Protein AF-D9UUJ6-F1 (afdb_monomer)

pLDDT: mean 81.31, std 16.34, range [31.12, 96.06]

Sequence (145 aa):
MTEAHTLTERQLDELLADPAIPAAHRALWALLRDNNSRGDGLRLGDALSLSVGDIEFVDGPQDQGGRAGVDRPAKGEPWTVPISKHTAELLRQTIGDREAGPALHVDGRPISHEAASRTARAAGVDSVHVFRSWGKRHQGRPPRP

Structure (mmCIF, N/CA/C/O backbone):
data_AF-D9UUJ6-F1
#
_entry.id   AF-D9UUJ6-F1
#
loop_
_atom_site.group_PDB
_atom_site.id
_atom_site.type_symbol
_atom_site.label_atom_id
_atom_site.label_alt_id
_atom_site.label_comp_id
_atom_site.label_asym_id
_atom_site.label_entity_id
_atom_site.label_seq_id
_atom_site.pdbx_PDB_ins_code
_atom_site.Cartn_x
_atom_site.Cartn_y
_atom_site.Cartn_z
_atom_site.occupancy
_atom_site.B_iso_or_equiv
_atom_site.auth_seq_id
_atom_site.auth_comp_id
_atom_site.auth_asym_id
_atom_site.auth_atom_id
_atom_site.pdbx_PDB_model_num
ATOM 1 N N . MET A 1 1 ? 27.573 -13.334 -9.113 1.00 31.12 1 MET A N 1
ATOM 2 C CA . MET A 1 1 ? 27.286 -11.902 -8.890 1.00 31.12 1 MET A CA 1
ATOM 3 C C . MET A 1 1 ? 25.842 -11.676 -9.287 1.00 31.12 1 MET A C 1
ATOM 5 O O . MET A 1 1 ? 25.541 -11.810 -10.462 1.00 31.12 1 MET A O 1
ATOM 9 N N . THR A 1 2 ? 24.946 -11.463 -8.328 1.00 35.81 2 THR A N 1
ATOM 10 C CA . THR A 1 2 ? 23.531 -11.195 -8.615 1.00 35.81 2 THR A CA 1
ATOM 11 C C . THR A 1 2 ? 23.416 -9.712 -8.945 1.00 35.81 2 THR A C 1
ATOM 13 O O . THR A 1 2 ? 23.605 -8.877 -8.061 1.00 35.81 2 THR A O 1
ATOM 16 N N . GLU A 1 3 ? 23.213 -9.371 -10.217 1.00 37.44 3 GLU A N 1
ATOM 17 C CA . GLU A 1 3 ? 22.867 -8.001 -10.592 1.00 37.44 3 GLU A CA 1
ATOM 18 C C . GLU A 1 3 ? 21.573 -7.628 -9.873 1.00 37.44 3 GLU A C 1
ATOM 20 O O . GLU A 1 3 ? 20.580 -8.350 -9.963 1.00 37.44 3 GLU A O 1
ATOM 25 N N . ALA A 1 4 ? 21.599 -6.534 -9.111 1.00 48.47 4 ALA A N 1
ATOM 26 C CA . ALA A 1 4 ? 20.402 -5.998 -8.488 1.00 48.47 4 ALA A CA 1
ATOM 27 C C . ALA A 1 4 ? 19.443 -5.573 -9.608 1.00 48.47 4 ALA A C 1
ATOM 29 O O . ALA A 1 4 ? 19.627 -4.505 -10.201 1.00 48.47 4 ALA A O 1
ATOM 30 N N . HIS A 1 5 ? 18.451 -6.413 -9.917 1.00 54.44 5 HIS A N 1
ATOM 31 C CA . HIS A 1 5 ? 17.432 -6.100 -10.909 1.00 54.44 5 HIS A CA 1
ATOM 32 C C . HIS A 1 5 ? 16.665 -4.875 -10.419 1.00 54.44 5 HIS A C 1
ATOM 34 O O . HIS A 1 5 ? 15.845 -4.918 -9.501 1.00 54.44 5 HIS A O 1
ATOM 40 N N . THR A 1 6 ? 16.994 -3.731 -11.005 1.00 61.78 6 THR A N 1
ATOM 41 C CA . THR A 1 6 ? 16.266 -2.496 -10.763 1.00 61.78 6 THR A CA 1
ATOM 42 C C . THR A 1 6 ? 15.039 -2.546 -11.661 1.00 61.78 6 THR A C 1
ATOM 44 O O . THR A 1 6 ? 15.175 -2.436 -12.875 1.00 61.78 6 THR A O 1
ATOM 47 N N . LEU A 1 7 ? 13.853 -2.723 -11.069 1.00 71.31 7 LEU A N 1
ATOM 48 C CA . LEU A 1 7 ? 12.573 -2.494 -11.753 1.00 71.31 7 LEU A CA 1
ATOM 49 C C . LEU A 1 7 ? 12.623 -1.157 -12.496 1.00 71.31 7 LEU A C 1
ATOM 51 O O . LEU A 1 7 ? 13.159 -0.198 -11.959 1.00 71.31 7 LEU A O 1
ATOM 55 N N . THR A 1 8 ? 12.086 -1.065 -13.702 1.00 75.50 8 THR A N 1
ATOM 56 C CA . THR A 1 8 ? 11.848 0.218 -14.382 1.00 75.50 8 THR A CA 1
ATOM 57 C C . THR A 1 8 ? 10.491 0.797 -13.975 1.00 75.50 8 THR A C 1
ATOM 59 O O . THR A 1 8 ? 9.640 0.061 -13.480 1.00 75.50 8 THR A O 1
ATOM 62 N N . GLU A 1 9 ? 10.261 2.096 -14.202 1.00 72.44 9 GLU A N 1
ATOM 63 C CA . GLU A 1 9 ? 8.952 2.734 -13.968 1.00 72.44 9 GLU A CA 1
ATOM 64 C C . GLU A 1 9 ? 7.841 2.000 -14.714 1.00 72.44 9 GLU A C 1
ATOM 66 O O . GLU A 1 9 ? 6.842 1.606 -14.127 1.00 72.44 9 GLU A O 1
ATOM 71 N N . ARG A 1 10 ? 8.098 1.699 -15.989 1.00 80.50 10 ARG A N 1
ATOM 72 C CA . ARG A 1 10 ? 7.182 0.949 -16.838 1.00 80.50 10 ARG A CA 1
ATOM 73 C C . ARG A 1 10 ? 6.870 -0.439 -16.282 1.00 80.50 10 ARG A C 1
ATOM 75 O O . ARG A 1 10 ? 5.712 -0.818 -16.252 1.00 80.50 10 ARG A O 1
ATOM 82 N N . GLN A 1 11 ? 7.874 -1.181 -15.814 1.00 84.50 11 GLN A N 1
ATOM 83 C CA . GLN A 1 11 ? 7.638 -2.497 -15.210 1.00 84.50 11 GLN A CA 1
ATOM 84 C C . GLN A 1 11 ? 6.855 -2.390 -13.896 1.00 84.50 11 GLN A C 1
ATOM 86 O O . GLN A 1 11 ? 6.058 -3.266 -13.582 1.00 84.50 11 GLN A O 1
ATOM 91 N N . LEU A 1 12 ? 7.063 -1.324 -13.119 1.00 83.25 12 LEU A N 1
ATOM 92 C CA . LEU A 1 12 ? 6.267 -1.073 -11.924 1.00 83.25 12 LEU A CA 1
ATOM 93 C C . LEU A 1 12 ? 4.811 -0.764 -12.283 1.00 83.25 12 LEU A C 1
ATOM 95 O O . LEU A 1 12 ? 3.910 -1.335 -11.679 1.00 83.25 12 LEU A O 1
ATOM 99 N N . ASP A 1 13 ? 4.577 0.092 -13.272 1.00 87.25 13 ASP A N 1
ATOM 100 C CA . ASP A 1 13 ? 3.231 0.406 -13.751 1.00 87.25 13 ASP A CA 1
ATOM 101 C C . ASP A 1 13 ? 2.538 -0.841 -14.324 1.00 87.25 13 ASP A C 1
ATOM 103 O O . ASP A 1 13 ? 1.375 -1.087 -14.014 1.00 87.25 13 ASP A O 1
ATOM 107 N N . GLU A 1 14 ? 3.263 -1.680 -15.073 1.00 90.50 14 GLU A N 1
ATOM 108 C CA . GLU A 1 14 ? 2.783 -2.977 -15.569 1.00 90.50 14 GLU A CA 1
ATOM 109 C C . GLU A 1 14 ? 2.354 -3.893 -14.405 1.00 90.50 14 GLU A C 1
ATOM 111 O O . GLU A 1 14 ? 1.256 -4.445 -14.434 1.00 90.50 14 GLU A O 1
ATOM 116 N N . LEU A 1 15 ? 3.154 -3.990 -13.335 1.00 91.00 15 LEU A N 1
ATOM 117 C CA . LEU A 1 15 ? 2.808 -4.769 -12.136 1.00 91.00 15 LEU A CA 1
ATOM 118 C C . LEU A 1 15 ? 1.599 -4.210 -11.371 1.00 91.00 15 LEU A C 1
ATOM 120 O O . LEU A 1 15 ? 0.805 -4.969 -10.817 1.00 91.00 15 LEU A O 1
ATOM 124 N N . LEU A 1 16 ? 1.457 -2.885 -11.301 1.00 91.00 16 LEU A N 1
ATOM 125 C CA . LEU A 1 16 ? 0.319 -2.231 -10.644 1.00 91.00 16 LEU A CA 1
ATOM 126 C C . LEU A 1 16 ? -0.971 -2.323 -11.477 1.00 91.00 16 LEU A C 1
ATOM 128 O O . LEU A 1 16 ? -2.077 -2.286 -10.926 1.00 91.00 16 LEU A O 1
ATOM 132 N N . ALA A 1 17 ? -0.841 -2.484 -12.792 1.00 92.56 17 ALA A N 1
ATOM 133 C CA . ALA A 1 17 ? -1.952 -2.691 -13.708 1.00 92.56 17 ALA A CA 1
ATOM 134 C C . ALA A 1 17 ? -2.354 -4.169 -13.859 1.00 92.56 17 ALA A C 1
ATOM 136 O O . ALA A 1 17 ? -3.469 -4.428 -14.306 1.00 92.56 17 ALA A O 1
ATOM 137 N N . ASP A 1 18 ? -1.498 -5.125 -13.479 1.00 94.38 18 ASP A N 1
ATOM 138 C CA . ASP A 1 18 ? -1.739 -6.559 -13.678 1.00 94.38 18 ASP A CA 1
ATOM 139 C C . ASP A 1 18 ? -2.906 -7.088 -12.811 1.00 94.38 18 ASP A C 1
ATOM 141 O O . ASP A 1 18 ? -2.775 -7.209 -11.586 1.00 94.38 18 ASP A O 1
ATOM 145 N N . PRO A 1 19 ? -4.057 -7.452 -13.411 1.00 92.19 19 PRO A N 1
ATOM 146 C CA . PRO A 1 19 ? -5.207 -7.948 -12.663 1.00 92.19 19 PRO A CA 1
ATOM 147 C C . PRO A 1 19 ? -4.999 -9.357 -12.090 1.00 92.19 19 PRO A C 1
ATOM 149 O O . PRO A 1 19 ? -5.762 -9.755 -11.210 1.00 92.19 19 PRO A O 1
ATOM 152 N N . ALA A 1 20 ? -3.992 -10.113 -12.545 1.00 93.44 20 ALA A N 1
ATOM 153 C CA . ALA A 1 20 ? -3.654 -11.414 -11.969 1.00 93.44 20 ALA A CA 1
ATOM 154 C C . ALA A 1 20 ? -3.067 -11.283 -10.553 1.00 93.44 20 ALA A C 1
ATOM 156 O O . ALA A 1 20 ? -3.091 -12.237 -9.773 1.00 93.44 20 ALA A O 1
ATOM 157 N N . ILE A 1 21 ? -2.566 -10.096 -10.200 1.00 94.00 21 ILE A N 1
ATOM 158 C CA . ILE A 1 21 ? -2.049 -9.794 -8.871 1.00 94.00 21 ILE A CA 1
ATOM 159 C C . ILE A 1 21 ? -3.196 -9.233 -8.016 1.00 94.00 21 ILE A C 1
ATOM 161 O O . ILE A 1 21 ? -3.837 -8.248 -8.408 1.00 94.00 21 ILE A O 1
ATOM 165 N N . PRO A 1 22 ? -3.459 -9.791 -6.817 1.00 94.69 22 PRO A N 1
ATOM 166 C CA . PRO A 1 22 ? -4.523 -9.2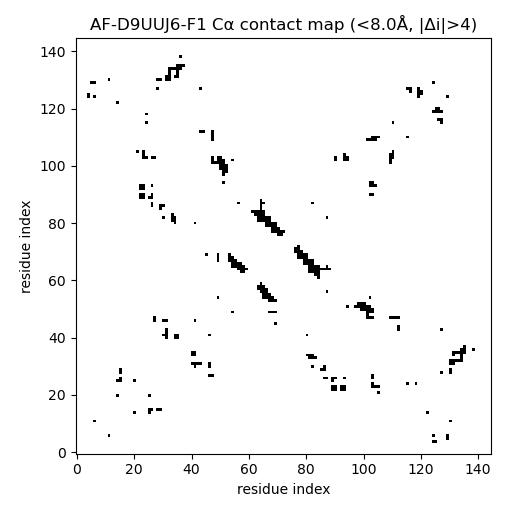90 -5.954 1.00 94.69 22 PRO A CA 1
ATOM 167 C C . PRO A 1 22 ? -4.379 -7.789 -5.678 1.00 94.69 22 PRO A C 1
ATOM 169 O O . PRO A 1 22 ? -3.280 -7.305 -5.391 1.00 94.69 22 PRO A O 1
ATOM 172 N N . ALA A 1 23 ? -5.500 -7.059 -5.724 1.00 95.00 23 ALA A N 1
ATOM 173 C CA . ALA A 1 23 ? -5.527 -5.602 -5.559 1.00 95.00 23 ALA A CA 1
ATOM 174 C C . ALA A 1 23 ? -4.812 -5.139 -4.280 1.00 95.00 23 ALA A C 1
ATOM 176 O O . ALA A 1 23 ? -4.109 -4.137 -4.304 1.00 95.00 23 ALA A O 1
ATOM 177 N N . ALA A 1 24 ? -4.891 -5.924 -3.205 1.00 95.81 24 ALA A N 1
ATOM 178 C CA . ALA A 1 24 ? -4.231 -5.632 -1.939 1.00 95.81 24 ALA A CA 1
ATOM 179 C C . ALA A 1 24 ? -2.694 -5.620 -2.030 1.00 95.81 24 ALA A C 1
ATOM 181 O O . ALA A 1 24 ? -2.032 -4.791 -1.407 1.00 95.81 24 ALA A O 1
ATOM 182 N N . HIS A 1 25 ? -2.101 -6.508 -2.834 1.00 95.50 25 HIS A N 1
ATOM 183 C CA . HIS A 1 25 ? -0.656 -6.505 -3.067 1.00 95.50 25 HIS A CA 1
ATOM 184 C C . HIS A 1 25 ? -0.236 -5.328 -3.947 1.00 95.50 25 HIS A C 1
ATOM 186 O O . HIS A 1 25 ? 0.767 -4.678 -3.655 1.00 95.50 25 HIS A O 1
ATOM 192 N N . ARG A 1 26 ? -1.042 -4.997 -4.959 1.00 95.50 26 ARG A N 1
ATOM 193 C CA . ARG A 1 26 ? -0.814 -3.816 -5.801 1.00 95.50 26 ARG A CA 1
ATOM 194 C C . ARG A 1 26 ? -0.940 -2.522 -4.990 1.00 95.50 26 ARG A C 1
ATOM 196 O O . ARG A 1 26 ? -0.059 -1.672 -5.071 1.00 95.50 26 ARG A O 1
ATOM 203 N N . ALA A 1 27 ? -1.950 -2.417 -4.123 1.00 95.44 27 ALA A N 1
ATOM 204 C CA . ALA A 1 27 ? -2.143 -1.299 -3.198 1.00 95.44 27 ALA A CA 1
ATOM 205 C C . ALA A 1 27 ? -0.935 -1.121 -2.268 1.00 95.44 27 ALA A C 1
ATOM 207 O O . ALA A 1 27 ? -0.442 -0.008 -2.090 1.00 95.44 27 ALA A O 1
ATOM 208 N N . LEU A 1 28 ? -0.412 -2.224 -1.719 1.00 94.69 28 LEU A N 1
ATOM 209 C CA . LEU A 1 28 ? 0.796 -2.209 -0.897 1.00 94.69 28 LEU A CA 1
ATOM 210 C C . LEU A 1 28 ? 2.001 -1.646 -1.663 1.00 94.69 28 LEU A C 1
ATOM 212 O O . LEU A 1 28 ? 2.740 -0.816 -1.136 1.00 94.69 28 LEU A O 1
ATOM 216 N N . TRP A 1 29 ? 2.228 -2.095 -2.896 1.00 93.00 29 TRP A N 1
ATOM 217 C CA . TRP A 1 29 ? 3.363 -1.631 -3.696 1.00 93.00 29 TRP A CA 1
ATOM 218 C C . TRP A 1 29 ? 3.225 -0.161 -4.092 1.00 93.00 29 TRP A C 1
ATOM 220 O O . TRP A 1 29 ? 4.208 0.579 -4.009 1.00 93.00 29 TRP A O 1
ATOM 230 N N . ALA A 1 30 ? 2.013 0.278 -4.433 1.00 91.75 30 ALA A N 1
ATOM 231 C CA . ALA A 1 30 ? 1.713 1.668 -4.749 1.00 91.75 30 ALA A CA 1
ATOM 232 C C . ALA A 1 30 ? 1.926 2.589 -3.528 1.00 91.75 30 ALA A C 1
ATOM 234 O O . ALA A 1 30 ? 2.632 3.592 -3.627 1.00 91.75 30 ALA A O 1
ATOM 235 N N . LEU A 1 31 ? 1.473 2.179 -2.334 1.00 91.38 31 LEU A N 1
ATOM 236 C CA . LEU A 1 31 ? 1.734 2.887 -1.071 1.00 91.38 31 LEU A CA 1
ATOM 237 C C . LEU A 1 31 ? 3.233 3.078 -0.795 1.00 91.38 31 LEU A C 1
ATOM 239 O O . LEU A 1 31 ? 3.660 4.155 -0.370 1.00 91.38 31 LEU A O 1
ATOM 243 N N . LEU A 1 32 ? 4.037 2.035 -1.024 1.00 89.56 32 LEU A N 1
ATOM 244 C CA . LEU A 1 32 ? 5.488 2.070 -0.813 1.00 89.56 32 LEU A CA 1
ATOM 245 C C . LEU A 1 32 ? 6.219 2.936 -1.848 1.00 89.56 32 LEU A C 1
ATOM 247 O O . LEU A 1 32 ? 7.226 3.557 -1.497 1.00 89.56 32 LEU A O 1
ATOM 251 N N . ARG A 1 33 ? 5.729 2.974 -3.094 1.00 86.31 33 ARG A N 1
ATOM 252 C CA . ARG A 1 33 ? 6.239 3.840 -4.168 1.00 86.31 33 ARG A CA 1
ATOM 253 C C . ARG A 1 33 ? 5.991 5.308 -3.833 1.00 86.31 33 ARG A C 1
ATOM 255 O O . ARG A 1 33 ? 6.951 6.077 -3.760 1.00 86.31 33 ARG A O 1
ATOM 262 N N . ASP A 1 34 ? 4.730 5.666 -3.595 1.00 85.88 34 ASP A N 1
ATOM 263 C CA . ASP A 1 34 ? 4.272 7.055 -3.445 1.00 85.88 34 ASP A CA 1
ATOM 264 C C . ASP A 1 34 ? 4.970 7.772 -2.286 1.00 85.88 34 ASP A C 1
ATOM 266 O O . ASP A 1 34 ? 5.267 8.966 -2.344 1.00 85.88 34 ASP A O 1
ATOM 270 N N . ASN A 1 35 ? 5.284 7.021 -1.229 1.00 81.12 35 ASN A N 1
ATOM 271 C CA . ASN A 1 35 ? 5.700 7.598 0.038 1.00 81.12 35 ASN A CA 1
ATOM 272 C C . ASN A 1 35 ? 7.196 7.512 0.330 1.00 81.12 35 ASN A C 1
ATOM 274 O O . ASN A 1 35 ? 7.609 7.923 1.409 1.00 81.12 35 ASN A O 1
ATOM 278 N N . ASN A 1 36 ? 8.052 7.049 -0.588 1.00 73.12 36 ASN A N 1
ATOM 279 C CA . ASN A 1 36 ? 9.492 6.928 -0.302 1.00 73.12 36 ASN A CA 1
ATOM 280 C C . ASN A 1 36 ? 10.331 8.200 -0.566 1.00 73.12 36 ASN A C 1
ATOM 282 O O . ASN A 1 36 ? 11.556 8.195 -0.416 1.00 73.12 36 ASN A O 1
ATOM 286 N N . SER A 1 37 ? 9.682 9.307 -0.917 1.00 57.09 37 SER A N 1
ATOM 287 C CA . SER A 1 37 ? 10.302 10.543 -1.415 1.00 57.09 37 SER A CA 1
ATOM 288 C C . SER A 1 37 ? 11.115 11.339 -0.378 1.00 57.09 37 SER A C 1
ATOM 290 O O . SER A 1 37 ? 11.880 12.221 -0.763 1.00 57.09 37 SER A O 1
ATOM 292 N N . ARG A 1 38 ? 10.970 11.072 0.932 1.00 53.09 38 ARG A N 1
ATOM 293 C CA . ARG A 1 38 ? 11.532 11.921 2.012 1.00 53.09 38 ARG A CA 1
ATOM 294 C C . ARG A 1 38 ? 12.327 11.199 3.107 1.00 53.09 38 ARG A C 1
ATOM 296 O O . ARG A 1 38 ? 12.333 11.649 4.241 1.00 53.09 38 ARG A O 1
ATOM 303 N N . GLY A 1 39 ? 13.021 10.098 2.803 1.00 55.41 39 GLY A N 1
ATOM 304 C CA . GLY A 1 39 ? 13.935 9.429 3.758 1.00 55.41 39 GLY A CA 1
ATOM 305 C C . GLY A 1 39 ? 13.241 8.659 4.898 1.00 55.41 39 GLY A C 1
ATOM 306 O O . GLY A 1 39 ? 13.618 7.517 5.162 1.00 55.41 39 GLY A O 1
ATOM 307 N N . ASP A 1 40 ? 12.160 9.213 5.444 1.00 64.31 40 ASP A N 1
ATOM 308 C CA . ASP A 1 40 ? 11.271 8.662 6.476 1.00 64.31 40 ASP A CA 1
ATOM 309 C C . ASP A 1 40 ? 9.943 8.144 5.909 1.00 64.31 40 ASP A C 1
ATOM 311 O O . ASP A 1 40 ? 8.940 8.028 6.606 1.00 64.31 40 ASP A O 1
ATOM 315 N N . GLY A 1 41 ? 9.951 7.800 4.623 1.00 71.06 41 GLY A N 1
ATOM 316 C CA . GLY A 1 41 ? 8.794 7.266 3.922 1.00 71.06 41 GLY A CA 1
ATOM 317 C C . GLY A 1 41 ? 8.183 6.017 4.552 1.00 71.06 41 GLY A C 1
ATOM 318 O O . GLY A 1 41 ? 8.875 5.255 5.243 1.00 71.06 41 GLY A O 1
ATOM 319 N N . LEU A 1 42 ? 6.903 5.790 4.243 1.00 84.12 42 LEU A N 1
ATOM 320 C CA . LEU A 1 42 ? 6.117 4.652 4.720 1.00 84.12 42 LEU A CA 1
ATOM 321 C C . LEU A 1 42 ? 6.907 3.342 4.559 1.00 84.12 42 LEU A C 1
ATOM 323 O O . LEU A 1 42 ? 7.380 3.000 3.468 1.00 84.12 42 LEU A O 1
ATOM 327 N N . ARG A 1 43 ? 7.116 2.620 5.664 1.00 86.81 43 ARG A N 1
ATOM 328 C CA . ARG A 1 43 ? 7.817 1.329 5.641 1.00 86.81 43 ARG A CA 1
ATOM 329 C C . ARG A 1 43 ? 6.814 0.204 5.442 1.00 86.81 43 ARG A C 1
ATOM 331 O O . ARG A 1 43 ? 5.645 0.346 5.765 1.00 86.81 43 ARG A O 1
ATOM 338 N N . LEU A 1 44 ? 7.309 -0.952 4.996 1.00 89.56 44 LEU A N 1
ATOM 339 C CA . LEU A 1 44 ? 6.485 -2.152 4.831 1.00 89.56 44 LEU A CA 1
ATOM 340 C C . LEU A 1 44 ? 5.704 -2.496 6.107 1.00 89.56 44 LEU A C 1
ATOM 342 O O . LEU A 1 44 ? 4.509 -2.728 6.029 1.00 89.56 44 LEU A O 1
ATOM 346 N N . GLY A 1 45 ? 6.355 -2.465 7.274 1.00 89.62 45 GLY A N 1
ATOM 347 C CA . GLY A 1 45 ? 5.672 -2.720 8.547 1.00 89.62 45 GLY A CA 1
ATOM 348 C C . GLY A 1 45 ? 4.523 -1.749 8.831 1.00 89.62 45 GLY A C 1
ATOM 349 O O . GLY A 1 45 ? 3.477 -2.196 9.275 1.00 89.62 45 GLY A O 1
ATOM 350 N N . ASP A 1 46 ? 4.692 -0.465 8.505 1.00 89.94 46 ASP A N 1
ATOM 351 C CA . ASP A 1 46 ? 3.654 0.553 8.723 1.00 89.94 46 ASP A CA 1
ATOM 352 C C . ASP A 1 46 ? 2.492 0.362 7.755 1.00 89.94 46 ASP A C 1
ATOM 354 O O . ASP A 1 46 ? 1.336 0.423 8.144 1.00 89.94 46 ASP A O 1
ATOM 358 N N . ALA A 1 47 ? 2.804 0.094 6.484 1.00 92.25 47 ALA A N 1
ATOM 359 C CA . ALA A 1 47 ? 1.794 -0.151 5.467 1.00 92.25 47 ALA A CA 1
ATOM 360 C C . ALA A 1 47 ? 0.932 -1.371 5.828 1.00 92.25 47 ALA A C 1
ATOM 362 O O . ALA A 1 47 ? -0.282 -1.334 5.665 1.00 92.25 47 ALA A O 1
ATOM 363 N N . LEU A 1 48 ? 1.551 -2.435 6.352 1.00 93.94 48 LEU A N 1
ATOM 364 C CA . LEU A 1 48 ? 0.846 -3.644 6.787 1.00 93.94 48 LEU A CA 1
ATOM 365 C C . LEU A 1 48 ? 0.040 -3.453 8.079 1.00 93.94 48 LEU A C 1
ATOM 367 O O . LEU A 1 48 ? -0.875 -4.237 8.322 1.00 93.94 48 LEU A O 1
ATOM 371 N N . SER A 1 49 ? 0.369 -2.454 8.902 1.00 92.81 49 SER A N 1
ATOM 372 C CA . SER A 1 49 ? -0.383 -2.145 10.122 1.00 92.81 49 SER A CA 1
ATOM 373 C C . SER A 1 49 ? -1.546 -1.181 9.901 1.00 92.81 49 SER A C 1
ATOM 375 O O . SER A 1 49 ? -2.328 -1.003 10.828 1.00 92.81 49 SER A O 1
ATOM 377 N N . LEU A 1 50 ? -1.671 -0.572 8.713 1.00 93.88 50 LEU A N 1
ATOM 378 C CA . LEU A 1 50 ? -2.780 0.331 8.404 1.00 93.88 50 LEU A CA 1
ATOM 379 C C . LEU A 1 50 ? -4.122 -0.385 8.567 1.00 93.88 50 LEU A C 1
ATOM 381 O O . LEU A 1 50 ? -4.356 -1.466 8.012 1.00 93.88 50 LEU A O 1
ATOM 385 N N . SER A 1 51 ? -5.019 0.258 9.295 1.00 94.62 51 SER A N 1
ATOM 386 C CA . SER A 1 51 ? -6.425 -0.091 9.388 1.00 94.62 51 SER A CA 1
ATOM 387 C C . SER A 1 51 ? -7.261 0.770 8.442 1.00 94.62 51 SER A C 1
ATOM 389 O O . SER A 1 51 ? -6.797 1.776 7.909 1.00 94.62 51 SER A O 1
ATOM 391 N N . VAL A 1 52 ? -8.515 0.376 8.222 1.00 95.00 52 VAL A N 1
ATOM 392 C CA . VAL A 1 52 ? -9.472 1.179 7.445 1.00 95.00 52 VAL A CA 1
ATOM 393 C C . VAL A 1 52 ? -9.620 2.587 8.033 1.00 95.00 52 VAL A C 1
ATOM 395 O O . VAL A 1 52 ? -9.634 3.555 7.282 1.00 95.00 52 VAL A O 1
ATOM 398 N N . GLY A 1 53 ? -9.666 2.706 9.365 1.00 93.69 53 GLY A N 1
ATOM 399 C CA . GLY A 1 53 ? -9.829 3.989 10.054 1.00 93.69 53 GLY A CA 1
ATOM 400 C C . GLY A 1 53 ? -8.629 4.930 9.928 1.00 93.69 53 GLY A C 1
ATOM 401 O O . GLY A 1 53 ? -8.767 6.123 10.175 1.00 93.69 53 GLY A O 1
ATOM 402 N N . ASP A 1 54 ? -7.472 4.416 9.507 1.00 93.94 54 ASP A N 1
ATOM 403 C CA . ASP A 1 54 ? -6.287 5.233 9.257 1.00 93.94 54 ASP A CA 1
ATOM 404 C C . ASP A 1 54 ? -6.317 5.893 7.872 1.00 93.94 54 ASP A C 1
ATOM 406 O O . ASP A 1 54 ? -5.468 6.732 7.578 1.00 93.94 54 ASP A O 1
ATOM 410 N N . ILE A 1 55 ? -7.247 5.510 6.993 1.00 93.44 55 ILE A N 1
ATOM 411 C CA . ILE A 1 55 ? -7.285 5.971 5.605 1.00 93.44 55 ILE A CA 1
ATOM 412 C C . ILE A 1 55 ? -8.409 6.983 5.425 1.00 93.44 55 ILE A C 1
ATOM 414 O O . ILE A 1 55 ? -9.592 6.666 5.509 1.00 93.44 55 ILE A O 1
ATOM 418 N N . GLU A 1 56 ? -8.018 8.202 5.084 1.00 93.31 56 GLU A N 1
ATOM 419 C CA . GLU A 1 56 ? -8.926 9.260 4.676 1.00 93.31 56 GLU A CA 1
ATOM 420 C C . GLU A 1 56 ? -8.882 9.385 3.153 1.00 93.31 56 GLU A C 1
ATOM 422 O O . GLU A 1 56 ? -7.879 9.810 2.572 1.00 93.31 56 GLU A O 1
ATOM 427 N N . PHE A 1 57 ? -9.972 9.010 2.490 1.00 91.69 57 PHE A N 1
ATOM 428 C CA . PHE A 1 57 ? -10.128 9.244 1.061 1.00 91.69 57 PHE A CA 1
ATOM 429 C C . PHE A 1 57 ? -10.596 10.672 0.813 1.00 91.69 57 PHE A C 1
ATOM 431 O O . PHE A 1 57 ? -11.517 11.154 1.468 1.00 91.69 57 PHE A O 1
ATOM 438 N N . VAL A 1 58 ? -9.984 11.333 -0.165 1.00 87.69 58 VAL A N 1
ATOM 439 C CA . VAL A 1 58 ? -10.367 12.687 -0.563 1.00 87.69 58 VAL A CA 1
ATOM 440 C C . VAL A 1 58 ? -10.696 12.665 -2.043 1.00 87.69 58 VAL A C 1
ATOM 442 O O . VAL A 1 58 ? -9.906 12.176 -2.850 1.00 87.69 58 VAL A O 1
ATOM 445 N N . ASP A 1 59 ? -11.850 13.216 -2.400 1.00 74.75 59 ASP A N 1
ATOM 446 C CA . ASP A 1 59 ? -12.199 13.451 -3.794 1.00 74.75 59 ASP A CA 1
ATOM 447 C C . ASP A 1 59 ? -11.679 14.840 -4.184 1.00 74.75 59 ASP A C 1
ATOM 449 O O . ASP A 1 59 ? -12.177 15.870 -3.731 1.00 74.75 59 ASP A O 1
ATOM 453 N N . GLY A 1 60 ? -10.600 14.867 -4.969 1.00 65.50 60 GLY A N 1
ATOM 454 C CA . GLY A 1 60 ? -9.874 16.086 -5.324 1.00 65.50 60 GLY A CA 1
ATOM 455 C C . GLY A 1 60 ? -9.348 16.084 -6.766 1.00 65.50 60 GLY A C 1
ATOM 456 O O . GLY A 1 60 ? -9.714 15.216 -7.563 1.00 65.50 60 GLY A O 1
ATOM 457 N N . PRO A 1 61 ? -8.499 17.066 -7.136 1.00 66.00 61 PRO A N 1
ATOM 458 C CA . PRO A 1 61 ? -7.857 17.130 -8.451 1.00 66.00 61 PRO A CA 1
ATOM 459 C C . PRO A 1 61 ? -7.106 15.835 -8.792 1.00 66.00 61 PRO A C 1
ATOM 461 O O . PRO A 1 61 ? -6.727 15.092 -7.890 1.00 66.00 61 PRO A O 1
ATOM 464 N N . GLN A 1 62 ? -6.856 15.605 -10.088 1.00 60.25 62 GLN A N 1
ATOM 465 C CA . GLN A 1 62 ? -6.489 14.309 -10.693 1.00 60.25 62 GLN A CA 1
ATOM 466 C C . GLN A 1 62 ? -5.379 13.495 -9.993 1.00 60.25 62 GLN A C 1
ATOM 468 O O . GLN A 1 62 ? -5.389 12.272 -10.129 1.00 60.25 62 GLN A O 1
ATOM 473 N N . ASP A 1 63 ? -4.505 14.121 -9.200 1.00 68.62 63 ASP A N 1
ATOM 474 C CA . ASP A 1 63 ? -3.355 13.466 -8.565 1.00 68.62 63 ASP A CA 1
ATOM 475 C C . ASP A 1 63 ? -3.512 13.174 -7.056 1.00 68.62 63 ASP A C 1
ATOM 477 O O . ASP A 1 63 ? -2.695 12.442 -6.491 1.00 68.62 63 ASP A O 1
ATOM 481 N N . GLN A 1 64 ? -4.543 13.697 -6.378 1.00 77.06 64 GLN A N 1
ATOM 482 C CA . GLN A 1 64 ? -4.759 13.471 -4.938 1.00 77.06 64 GLN A CA 1
ATOM 483 C C . GLN A 1 64 ? -5.866 12.441 -4.693 1.00 77.06 64 GLN A C 1
ATOM 485 O O . GLN A 1 64 ? -6.999 12.636 -5.119 1.00 77.06 64 GLN A O 1
ATOM 490 N N . GLY A 1 65 ? -5.531 11.348 -3.997 1.00 84.31 65 GLY A N 1
ATOM 491 C CA . GLY A 1 65 ? -6.470 10.271 -3.659 1.00 84.31 65 GLY A CA 1
ATOM 492 C C . GLY A 1 65 ? -6.830 10.173 -2.176 1.00 84.31 65 GLY A C 1
ATOM 493 O O . GLY A 1 65 ? -7.838 9.555 -1.834 1.00 84.31 65 GLY A O 1
ATOM 494 N N . GLY A 1 66 ? -6.021 10.758 -1.289 1.00 90.25 66 GLY A N 1
ATOM 495 C CA . GLY A 1 66 ? -6.275 10.728 0.148 1.00 90.25 66 GLY A CA 1
ATOM 496 C C . GLY A 1 66 ? -5.026 10.877 1.009 1.00 90.25 66 GLY A C 1
ATOM 497 O O . GLY A 1 66 ? -3.971 11.333 0.551 1.00 90.25 66 GLY A O 1
ATOM 498 N N . ARG A 1 67 ? -5.149 10.471 2.272 1.00 91.31 67 ARG A N 1
ATOM 499 C CA . ARG A 1 67 ? -4.076 10.423 3.269 1.00 91.31 67 ARG A CA 1
ATOM 500 C C . ARG A 1 67 ? -4.188 9.149 4.102 1.00 91.31 67 ARG A C 1
ATOM 502 O O . ARG A 1 67 ? -5.288 8.689 4.378 1.00 91.31 67 ARG A O 1
ATOM 509 N N . ALA A 1 68 ? -3.050 8.600 4.513 1.00 90.69 68 ALA A N 1
ATOM 510 C CA . ALA A 1 68 ? -2.989 7.548 5.524 1.00 90.69 68 ALA A CA 1
ATOM 511 C C . ALA A 1 68 ? -2.340 8.097 6.796 1.00 90.69 68 ALA A C 1
ATOM 513 O O . ALA A 1 68 ? -1.237 8.649 6.739 1.00 90.69 68 ALA A O 1
ATOM 514 N N . GLY A 1 69 ? -3.011 7.935 7.931 1.00 90.25 69 GLY A N 1
ATOM 515 C CA . GLY A 1 69 ? -2.447 8.103 9.260 1.00 90.25 69 GLY A CA 1
ATOM 516 C C . GLY A 1 69 ? -1.488 6.961 9.570 1.00 90.25 69 GLY A C 1
ATOM 517 O O . GLY A 1 69 ? -1.784 5.792 9.352 1.00 90.25 69 GLY A O 1
ATOM 518 N N . VAL A 1 70 ? -0.302 7.301 10.051 1.00 86.62 70 VAL A N 1
ATOM 519 C CA . VAL A 1 70 ? 0.696 6.336 10.491 1.00 86.62 70 VAL A CA 1
ATOM 520 C C . VAL A 1 70 ? 0.977 6.615 11.953 1.00 86.62 70 VAL A C 1
ATOM 522 O O . VAL A 1 70 ? 1.592 7.627 12.294 1.00 86.62 70 VAL A O 1
ATOM 525 N N . ASP A 1 71 ? 0.538 5.698 12.808 1.00 82.00 71 ASP A N 1
ATOM 526 C CA . ASP A 1 71 ? 0.872 5.723 14.224 1.00 82.00 71 ASP A CA 1
ATOM 527 C C . ASP A 1 71 ? 2.064 4.797 14.500 1.00 82.00 71 ASP A C 1
ATOM 529 O O . ASP A 1 71 ? 2.055 3.599 14.201 1.00 82.00 71 ASP A O 1
ATOM 533 N N . ARG A 1 72 ? 3.126 5.366 15.076 1.00 68.94 72 ARG A N 1
ATOM 534 C CA . ARG A 1 72 ? 4.223 4.599 15.666 1.00 68.94 72 ARG A CA 1
ATOM 535 C C . ARG A 1 72 ? 4.481 5.082 17.088 1.00 68.94 72 ARG A C 1
ATOM 537 O O . ARG A 1 72 ? 5.358 5.932 17.277 1.00 68.94 72 ARG A O 1
ATOM 544 N N . PRO A 1 73 ? 3.899 4.423 18.100 1.00 59.78 73 PRO A N 1
ATOM 545 C CA . PRO A 1 73 ? 4.095 4.823 19.491 1.00 59.78 73 PRO A CA 1
ATOM 546 C C . PRO A 1 73 ? 5.570 4.800 19.936 1.00 59.78 73 PRO A C 1
ATOM 548 O O . PRO A 1 73 ? 5.962 5.530 20.837 1.00 59.78 73 PRO A O 1
ATOM 551 N N . ALA A 1 74 ? 6.428 4.008 19.280 1.00 61.59 74 ALA A N 1
ATOM 552 C CA . ALA A 1 74 ? 7.856 3.918 19.601 1.00 61.59 74 ALA A CA 1
ATOM 553 C C . ALA A 1 74 ? 8.761 4.949 18.890 1.00 61.59 74 ALA A C 1
ATOM 555 O O . ALA A 1 74 ? 9.967 4.955 19.140 1.00 61.59 74 ALA A O 1
ATOM 556 N N . LYS A 1 75 ? 8.250 5.757 17.947 1.00 62.41 75 LYS A N 1
ATOM 557 C CA . LYS A 1 75 ? 9.092 6.609 17.077 1.00 62.41 75 LYS A CA 1
ATOM 558 C C . LYS A 1 75 ? 8.707 8.085 17.004 1.00 62.41 75 LYS A C 1
ATOM 560 O O . LYS A 1 75 ? 9.388 8.816 16.288 1.00 62.41 75 LYS A O 1
ATOM 565 N N . GLY A 1 76 ? 7.704 8.522 17.756 1.00 67.62 76 GLY A N 1
ATOM 566 C CA . GLY A 1 76 ? 7.325 9.929 17.852 1.00 67.62 76 GLY A CA 1
ATOM 567 C C . GLY A 1 76 ? 5.831 10.133 17.658 1.00 67.62 76 GLY A C 1
ATOM 568 O O . GLY A 1 76 ? 5.047 9.200 17.811 1.00 67.62 76 GLY A O 1
ATOM 569 N N . GLU A 1 77 ? 5.459 11.368 17.342 1.00 75.38 77 GLU A N 1
ATOM 570 C CA . GLU A 1 77 ? 4.071 11.742 17.084 1.00 75.38 77 GLU A CA 1
ATOM 571 C C . GLU A 1 77 ? 3.540 11.055 15.817 1.00 75.38 77 GLU A C 1
ATOM 573 O O . GLU A 1 77 ? 4.298 10.905 14.850 1.00 75.38 77 GLU A O 1
ATOM 578 N N . PRO A 1 78 ? 2.255 10.657 15.793 1.00 82.94 78 PRO A N 1
ATOM 579 C CA . PRO A 1 78 ? 1.600 10.194 14.578 1.00 82.94 78 PRO A CA 1
ATOM 580 C C . PRO A 1 78 ? 1.765 11.204 13.442 1.00 82.94 78 PRO A C 1
ATOM 582 O O . PRO A 1 78 ? 1.689 12.417 13.646 1.00 82.94 78 PRO A O 1
ATOM 585 N N . TRP A 1 79 ? 1.958 10.708 12.225 1.00 86.25 79 TRP A N 1
ATOM 586 C CA . TRP A 1 79 ? 2.058 11.552 11.037 1.00 86.25 79 TRP A CA 1
ATOM 587 C C . TRP A 1 79 ? 1.1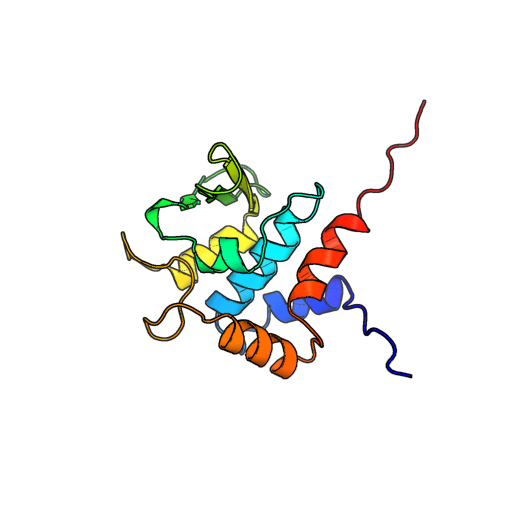51 11.035 9.930 1.00 86.25 79 TRP A C 1
ATOM 589 O O . TRP A 1 79 ? 0.710 9.890 9.951 1.00 86.25 79 TRP A O 1
ATOM 599 N N . THR A 1 80 ? 0.877 11.878 8.939 1.00 88.69 80 THR A N 1
ATOM 600 C CA . THR A 1 80 ? 0.101 11.482 7.761 1.00 88.69 80 THR A CA 1
ATOM 601 C C . THR A 1 80 ? 0.989 11.410 6.530 1.00 88.69 80 THR A C 1
ATOM 603 O O . THR A 1 80 ? 1.946 12.174 6.379 1.00 88.69 80 THR A O 1
ATOM 606 N N . VAL A 1 81 ? 0.677 10.470 5.644 1.00 87.81 81 VAL A N 1
ATOM 607 C CA . VAL A 1 81 ? 1.347 10.306 4.355 1.00 87.81 81 VAL A CA 1
ATOM 608 C C . VAL A 1 81 ? 0.337 10.480 3.216 1.00 87.81 81 VAL A C 1
ATOM 610 O O . VAL A 1 81 ? -0.802 10.024 3.347 1.00 87.81 81 VAL A O 1
ATOM 613 N N . PRO A 1 82 ? 0.695 11.167 2.117 1.00 88.94 82 PRO A N 1
ATOM 614 C CA . PRO A 1 82 ? -0.206 11.326 0.982 1.00 88.94 82 PRO A CA 1
ATOM 615 C C . PRO A 1 82 ? -0.459 9.991 0.266 1.00 88.94 82 PRO A C 1
ATOM 617 O O . PRO A 1 82 ? 0.415 9.127 0.174 1.00 88.94 82 PRO A O 1
ATOM 620 N N . ILE A 1 83 ? -1.662 9.844 -0.282 1.00 90.62 83 ILE A N 1
ATOM 621 C CA . ILE A 1 83 ? -2.071 8.719 -1.125 1.00 90.62 83 ILE A CA 1
ATOM 622 C C . ILE A 1 83 ? -2.404 9.279 -2.511 1.00 90.62 83 ILE A C 1
ATOM 624 O O . ILE A 1 83 ? -3.228 10.192 -2.632 1.00 90.62 83 ILE A O 1
ATOM 628 N N . SER A 1 84 ? -1.767 8.751 -3.560 1.00 89.81 84 SER A N 1
ATOM 629 C CA . SER A 1 84 ? -2.127 9.107 -4.937 1.00 89.81 84 SER A CA 1
ATOM 630 C C . SER A 1 84 ? -3.519 8.589 -5.296 1.00 89.81 84 SER A C 1
ATOM 632 O O . SER A 1 84 ? -4.037 7.658 -4.676 1.00 89.81 84 SER A O 1
ATOM 634 N N . LYS A 1 85 ? -4.133 9.152 -6.338 1.00 90.62 85 LYS A N 1
ATOM 635 C CA . LYS A 1 85 ? -5.436 8.679 -6.825 1.00 90.62 85 LYS A CA 1
ATOM 636 C C . LYS A 1 85 ? -5.433 7.181 -7.159 1.00 90.62 85 LYS A C 1
ATOM 638 O O . LYS A 1 85 ? -6.335 6.462 -6.740 1.00 90.62 85 LYS A O 1
ATOM 643 N N . HIS A 1 86 ? -4.392 6.705 -7.839 1.00 91.00 86 HIS A N 1
ATOM 644 C CA . HIS A 1 86 ? -4.261 5.294 -8.199 1.00 9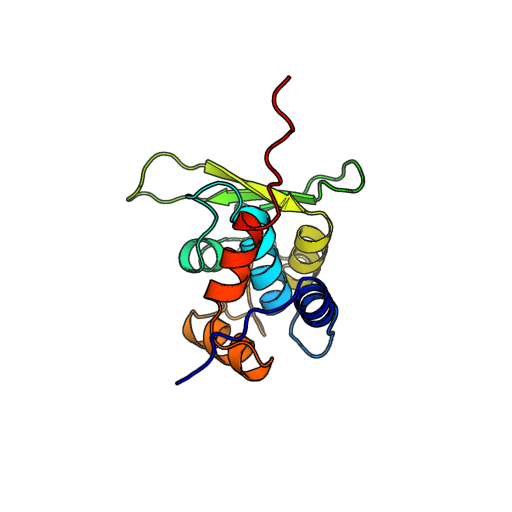1.00 86 HIS A CA 1
ATOM 645 C C . HIS A 1 86 ? -4.170 4.385 -6.963 1.00 91.00 86 HIS A C 1
ATOM 647 O O . HIS A 1 86 ? -4.878 3.383 -6.859 1.00 91.00 86 HIS A O 1
ATOM 653 N N . THR A 1 87 ? -3.351 4.765 -5.978 1.00 92.88 87 THR A N 1
ATOM 654 C CA . THR A 1 87 ? -3.257 4.026 -4.714 1.00 92.88 87 THR A CA 1
ATOM 655 C C . THR A 1 87 ? -4.595 4.019 -3.976 1.00 92.88 87 THR A C 1
ATOM 657 O O . THR A 1 87 ? -5.002 2.983 -3.451 1.00 92.88 87 THR A O 1
ATOM 660 N N . ALA A 1 88 ? -5.325 5.138 -3.980 1.00 93.69 88 ALA A N 1
ATOM 661 C CA . ALA A 1 88 ? 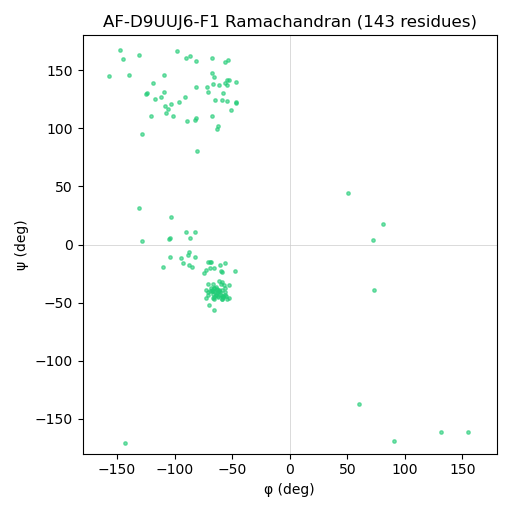-6.651 5.223 -3.379 1.00 93.69 88 ALA A CA 1
ATOM 662 C C . ALA A 1 88 ? -7.672 4.304 -4.071 1.00 93.69 88 ALA A C 1
ATOM 664 O O . ALA A 1 88 ? -8.473 3.671 -3.392 1.00 93.69 88 ALA A O 1
ATOM 665 N N . GLU A 1 89 ? -7.641 4.179 -5.398 1.00 93.75 89 GLU A N 1
ATOM 666 C CA . GLU A 1 89 ? -8.503 3.251 -6.146 1.00 93.75 89 GLU A CA 1
ATOM 667 C C . GLU A 1 89 ? -8.234 1.787 -5.766 1.00 93.75 89 GLU A C 1
ATOM 669 O O . GLU A 1 89 ? -9.174 1.036 -5.499 1.00 93.75 89 GLU A O 1
ATOM 674 N N . LEU A 1 90 ? -6.963 1.386 -5.664 1.00 95.31 90 LEU A N 1
ATOM 675 C CA . LEU A 1 90 ? -6.583 0.035 -5.234 1.00 95.31 90 LEU A CA 1
ATOM 676 C C . LEU A 1 90 ? -6.965 -0.240 -3.773 1.00 95.31 90 LEU A C 1
ATOM 678 O O . LEU A 1 90 ? -7.400 -1.345 -3.435 1.00 95.31 90 LEU A O 1
ATOM 682 N N . LEU A 1 91 ? -6.830 0.764 -2.903 1.00 94.88 91 LEU A N 1
ATOM 683 C CA . LEU A 1 91 ? -7.256 0.669 -1.508 1.00 94.88 91 LEU A CA 1
ATOM 684 C C . LEU A 1 91 ? -8.774 0.553 -1.393 1.00 94.88 91 LEU A C 1
ATOM 686 O O . LEU A 1 91 ? -9.232 -0.311 -0.659 1.00 94.88 91 LEU A O 1
ATOM 690 N N . ARG A 1 92 ? -9.557 1.323 -2.157 1.00 94.31 92 ARG A N 1
ATOM 691 C CA . ARG A 1 92 ? -11.023 1.181 -2.202 1.00 94.31 92 ARG A CA 1
ATOM 692 C C . ARG A 1 92 ? -11.444 -0.216 -2.662 1.00 94.31 92 ARG A C 1
ATOM 694 O O . ARG A 1 92 ? -12.306 -0.818 -2.035 1.00 94.31 92 ARG A O 1
ATOM 701 N N . GLN A 1 93 ? -10.794 -0.768 -3.691 1.00 94.06 93 GLN A N 1
ATOM 702 C CA . GLN A 1 93 ? -11.045 -2.149 -4.138 1.00 94.06 93 GLN A CA 1
ATOM 703 C C . GLN A 1 93 ? -10.726 -3.181 -3.055 1.00 94.06 93 GLN A C 1
ATOM 705 O O . GLN A 1 93 ? -11.435 -4.173 -2.915 1.00 94.06 93 GLN A O 1
ATOM 710 N N . THR A 1 94 ? -9.648 -2.960 -2.303 1.00 94.19 94 THR A N 1
ATOM 711 C CA . THR A 1 94 ? -9.236 -3.869 -1.232 1.00 94.19 94 THR A CA 1
ATOM 712 C C . THR A 1 94 ? -10.169 -3.759 -0.030 1.00 94.19 94 THR A C 1
ATOM 714 O O . THR A 1 94 ? -10.594 -4.772 0.506 1.00 94.19 94 THR A O 1
ATOM 717 N N . ILE A 1 95 ? -10.506 -2.543 0.397 1.00 94.75 95 ILE A N 1
ATOM 718 C CA . ILE A 1 95 ? -11.320 -2.284 1.587 1.00 94.75 95 ILE A CA 1
ATOM 719 C C . ILE A 1 95 ? -12.777 -2.694 1.364 1.00 94.75 95 ILE A C 1
ATOM 721 O O . ILE A 1 95 ? -13.370 -3.311 2.254 1.00 94.75 95 ILE A O 1
ATOM 725 N N . GLY A 1 96 ? -13.320 -2.413 0.177 1.00 91.44 96 GLY A N 1
ATOM 726 C CA . GLY A 1 96 ? -14.740 -2.576 -0.112 1.00 91.44 96 GLY A CA 1
ATOM 727 C C . GLY A 1 96 ? -15.583 -1.702 0.817 1.00 91.44 96 GLY A C 1
ATOM 728 O O . GLY A 1 96 ? -15.213 -0.568 1.107 1.00 91.44 96 GLY A O 1
ATOM 729 N N . ASP A 1 97 ? -16.674 -2.263 1.333 1.00 91.75 97 ASP A N 1
ATOM 730 C CA . ASP A 1 97 ? -17.609 -1.563 2.228 1.00 91.75 97 ASP A CA 1
ATOM 731 C C . ASP A 1 97 ? -17.249 -1.702 3.718 1.00 91.75 97 ASP A C 1
ATOM 733 O O . ASP A 1 97 ? -18.054 -1.406 4.600 1.00 91.75 97 ASP A O 1
ATOM 737 N N . ARG A 1 98 ? -16.059 -2.225 4.039 1.00 92.75 98 ARG A N 1
ATOM 738 C CA . ARG A 1 98 ? -15.662 -2.420 5.437 1.00 92.75 98 ARG A CA 1
ATOM 739 C C . ARG A 1 98 ? -15.376 -1.078 6.089 1.00 92.75 98 ARG A C 1
ATOM 741 O O . ARG A 1 98 ? -14.612 -0.285 5.558 1.00 92.75 98 ARG A O 1
ATOM 748 N N . GLU A 1 99 ? -15.886 -0.906 7.302 1.00 90.44 99 GLU A N 1
ATOM 749 C CA . GLU A 1 99 ? -15.619 0.274 8.135 1.00 90.44 99 GLU A CA 1
ATOM 750 C C . GLU A 1 99 ? -14.456 0.053 9.121 1.00 90.44 99 GLU A C 1
ATOM 752 O O . GLU A 1 99 ? -13.963 0.996 9.734 1.00 90.4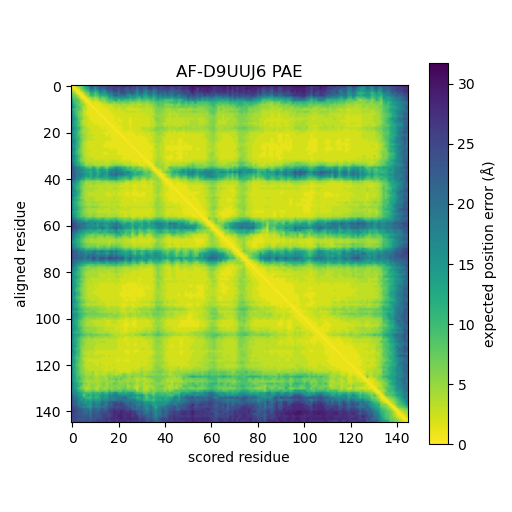4 99 GLU A O 1
ATOM 757 N N . ALA A 1 100 ? -14.000 -1.195 9.291 1.00 92.50 100 ALA A N 1
ATOM 758 C CA . ALA A 1 100 ? -12.994 -1.557 10.287 1.00 92.50 100 ALA A CA 1
ATOM 759 C C . ALA A 1 100 ? -12.074 -2.713 9.855 1.00 92.50 100 ALA A C 1
ATOM 761 O O . ALA A 1 100 ? -12.327 -3.455 8.897 1.00 92.50 100 ALA A O 1
ATOM 762 N N . GLY A 1 101 ? -10.998 -2.888 10.628 1.00 93.12 101 GLY A N 1
ATOM 763 C CA . GLY A 1 101 ?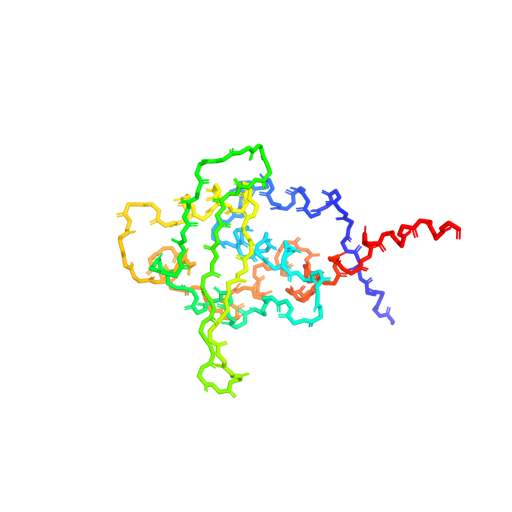 -9.996 -3.934 10.441 1.00 93.12 101 GLY A CA 1
ATOM 764 C C . GLY A 1 101 ? -8.838 -3.507 9.533 1.00 93.12 101 GLY A C 1
ATOM 765 O O . GLY A 1 101 ? -8.704 -2.325 9.221 1.00 93.12 101 GLY A O 1
ATOM 766 N N . PRO A 1 102 ? -7.984 -4.453 9.107 1.00 95.19 102 PRO A N 1
ATOM 767 C CA . PRO A 1 102 ? -6.822 -4.154 8.275 1.00 95.19 102 PRO A CA 1
ATOM 768 C C . PRO A 1 102 ? -7.226 -3.542 6.932 1.00 95.19 102 PRO A C 1
ATOM 770 O O . PRO A 1 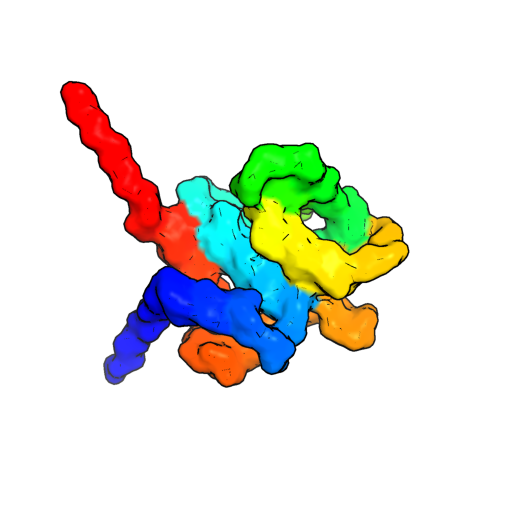102 ? -8.158 -4.024 6.277 1.00 95.19 102 PRO A O 1
ATOM 773 N N . ALA A 1 103 ? -6.501 -2.518 6.493 1.00 95.12 103 ALA A N 1
ATOM 774 C CA . ALA A 1 103 ? -6.683 -1.924 5.175 1.00 95.12 103 ALA A CA 1
ATOM 775 C C . ALA A 1 103 ? -6.242 -2.881 4.060 1.00 95.12 103 ALA A C 1
ATOM 777 O O . ALA A 1 103 ? -6.890 -2.971 3.022 1.00 95.12 103 ALA A O 1
ATOM 778 N N . LEU A 1 104 ? -5.161 -3.632 4.294 1.00 96.06 104 LEU A N 1
ATOM 779 C CA . LEU A 1 104 ? -4.579 -4.566 3.335 1.00 96.06 104 LEU A CA 1
ATOM 780 C C . LEU A 1 104 ? -4.861 -6.014 3.743 1.00 96.06 104 LEU A C 1
ATOM 782 O O . LEU A 1 104 ? -4.315 -6.511 4.730 1.00 96.06 104 LEU A O 1
ATOM 786 N N . HIS A 1 105 ? -5.669 -6.720 2.954 1.00 94.62 105 HIS A N 1
ATOM 787 C CA . HIS A 1 105 ? -5.960 -8.137 3.166 1.00 94.62 105 HIS A CA 1
ATOM 788 C C . HIS A 1 105 ? -6.139 -8.898 1.858 1.00 94.62 105 HIS A C 1
ATOM 790 O O . HIS A 1 105 ? -6.483 -8.334 0.825 1.00 94.62 105 HIS A O 1
ATOM 796 N N . VAL A 1 106 ? -5.991 -10.214 1.939 1.00 92.00 106 VAL A N 1
ATOM 797 C CA . VAL A 1 106 ? -6.375 -11.161 0.890 1.00 92.00 106 VAL A CA 1
ATOM 798 C C . VAL A 1 106 ? -7.311 -12.176 1.535 1.00 92.00 106 VAL A C 1
ATOM 800 O O . VAL A 1 106 ? -7.017 -12.669 2.623 1.00 92.00 106 VAL A O 1
ATOM 803 N N . ASP A 1 107 ? -8.474 -12.414 0.926 1.00 88.38 107 ASP A N 1
ATOM 804 C CA . ASP A 1 107 ? -9.494 -13.351 1.427 1.00 88.38 107 ASP A CA 1
ATOM 805 C C . ASP A 1 107 ? -9.860 -13.133 2.911 1.00 88.38 107 ASP A C 1
ATOM 807 O O . ASP A 1 107 ? -9.917 -14.059 3.720 1.00 88.38 107 ASP A O 1
ATOM 811 N N . GLY A 1 108 ? -10.042 -11.863 3.295 1.00 85.75 108 GLY A N 1
ATOM 812 C CA . GLY A 1 108 ? -10.380 -11.452 4.663 1.00 85.75 108 GLY A CA 1
ATOM 813 C C . GLY A 1 108 ? -9.245 -11.565 5.690 1.00 85.75 108 GLY A C 1
ATOM 814 O O . GLY A 1 108 ? -9.467 -11.289 6.867 1.00 85.75 108 GLY A O 1
ATOM 815 N N . ARG A 1 109 ? -8.027 -11.948 5.284 1.00 91.88 109 ARG A N 1
ATOM 816 C CA . ARG A 1 109 ? -6.863 -12.067 6.175 1.00 91.88 109 ARG A CA 1
ATOM 817 C C . ARG A 1 109 ? -5.835 -10.967 5.912 1.00 91.88 109 ARG A C 1
ATOM 819 O O . ARG A 1 109 ? -5.456 -10.784 4.753 1.00 91.88 109 ARG A O 1
ATOM 826 N N . PRO A 1 110 ? -5.338 -10.266 6.949 1.00 94.94 110 PRO A N 1
ATOM 827 C CA . PRO A 1 110 ? -4.295 -9.265 6.763 1.00 94.94 110 PRO A CA 1
ATOM 828 C C . PRO A 1 110 ? -3.070 -9.842 6.051 1.00 94.94 110 PRO A C 1
ATOM 830 O O . PRO A 1 110 ? -2.658 -10.978 6.308 1.00 94.94 110 PRO A O 1
ATOM 833 N N . ILE A 1 111 ? -2.473 -9.048 5.161 1.00 96.00 111 ILE A N 1
ATOM 834 C CA . ILE A 1 111 ? -1.247 -9.448 4.467 1.00 96.00 111 ILE A CA 1
ATOM 835 C C . ILE A 1 111 ? -0.115 -9.574 5.490 1.00 96.00 111 ILE A C 1
ATOM 837 O O . ILE A 1 111 ? 0.220 -8.625 6.195 1.00 96.00 111 ILE A O 1
ATOM 841 N N . SER A 1 112 ? 0.528 -10.740 5.545 1.00 94.50 112 SER A N 1
ATOM 842 C CA . SER A 1 112 ? 1.747 -10.912 6.335 1.00 94.50 112 SER A CA 1
ATOM 843 C C . SER A 1 112 ? 2.975 -10.397 5.581 1.00 94.50 112 SER A C 1
ATOM 845 O O . SER A 1 112 ? 3.013 -10.354 4.348 1.00 94.50 112 SER A O 1
ATOM 847 N N . HIS A 1 113 ? 4.039 -10.075 6.317 1.00 93.56 113 HIS A N 1
ATOM 848 C CA . HIS A 1 113 ? 5.328 -9.713 5.718 1.00 93.56 113 HIS A CA 1
ATOM 849 C C . HIS A 1 113 ? 5.861 -10.807 4.771 1.00 93.56 113 HIS A C 1
ATOM 851 O O . HIS A 1 113 ? 6.439 -10.519 3.717 1.00 93.56 113 HIS A O 1
ATOM 857 N N . GLU A 1 114 ? 5.651 -12.074 5.134 1.00 92.81 114 GLU A N 1
ATOM 858 C CA . GLU A 1 114 ? 6.027 -13.221 4.311 1.00 92.81 114 GLU A CA 1
ATOM 859 C C . GLU A 1 114 ? 5.207 -13.277 3.018 1.00 92.81 114 GLU A C 1
ATOM 861 O O . GLU A 1 114 ? 5.788 -13.410 1.942 1.00 92.81 114 GLU A O 1
ATOM 866 N N . ALA A 1 115 ? 3.883 -13.108 3.098 1.00 93.38 115 ALA A N 1
ATOM 867 C CA . ALA A 1 115 ? 3.000 -13.104 1.934 1.00 93.38 115 ALA A CA 1
ATOM 868 C C . ALA A 1 115 ? 3.323 -11.944 0.979 1.00 93.38 115 ALA A C 1
ATOM 870 O O . ALA A 1 115 ? 3.392 -12.144 -0.235 1.00 93.38 115 ALA A O 1
ATOM 871 N N . ALA A 1 116 ? 3.602 -10.751 1.513 1.00 93.00 116 ALA A N 1
ATOM 872 C CA . ALA A 1 116 ? 4.055 -9.609 0.722 1.00 93.00 116 ALA A CA 1
ATOM 873 C C . ALA A 1 116 ? 5.363 -9.920 -0.026 1.00 93.00 116 ALA A C 1
ATOM 875 O O . ALA A 1 116 ? 5.472 -9.674 -1.227 1.00 93.00 116 ALA A O 1
ATOM 876 N N . SER A 1 117 ? 6.339 -10.509 0.671 1.00 90.50 117 SER A N 1
ATOM 877 C CA . SER A 1 117 ? 7.639 -10.869 0.092 1.00 90.50 117 SER A CA 1
ATOM 878 C C . SER A 1 117 ? 7.539 -11.988 -0.942 1.00 90.50 117 SER A C 1
ATOM 880 O O . SER A 1 117 ? 8.218 -11.948 -1.965 1.00 90.50 117 SER A O 1
ATOM 882 N N . ARG A 1 118 ? 6.706 -12.998 -0.682 1.00 92.44 118 ARG A N 1
ATOM 883 C CA . ARG A 1 118 ? 6.479 -14.130 -1.584 1.00 92.44 118 ARG A CA 1
ATOM 884 C C . ARG A 1 118 ? 5.810 -13.675 -2.878 1.00 92.44 118 ARG A C 1
ATOM 886 O O . ARG A 1 118 ? 6.274 -14.047 -3.948 1.00 92.44 118 ARG A O 1
ATOM 893 N N . THR A 1 119 ? 4.782 -12.835 -2.776 1.00 92.25 119 THR A N 1
ATOM 894 C CA . THR A 1 119 ? 4.046 -12.326 -3.943 1.00 92.25 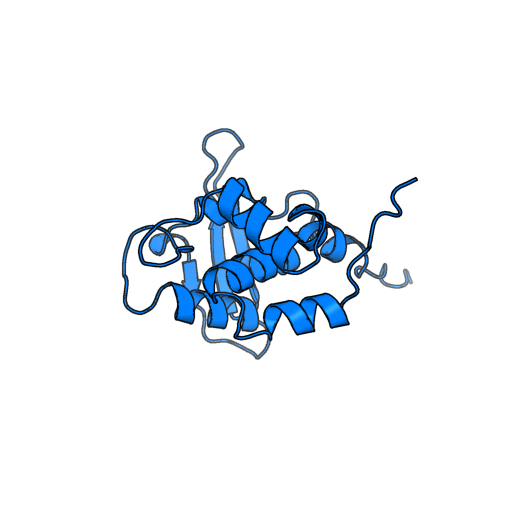119 THR A CA 1
ATOM 895 C C . THR A 1 119 ? 4.912 -11.413 -4.803 1.00 92.25 119 THR A C 1
ATOM 897 O O . THR A 1 119 ? 4.904 -11.548 -6.020 1.00 92.25 119 THR A O 1
ATOM 900 N N . ALA A 1 120 ? 5.735 -10.551 -4.194 1.00 88.81 120 ALA A N 1
ATOM 901 C CA . ALA A 1 120 ? 6.696 -9.740 -4.945 1.00 88.81 120 ALA A CA 1
ATOM 902 C C . ALA A 1 120 ? 7.664 -10.612 -5.767 1.00 88.81 120 ALA A C 1
ATOM 904 O O . ALA A 1 120 ? 7.844 -10.374 -6.956 1.00 88.81 120 ALA A O 1
ATOM 905 N N . ARG A 1 121 ? 8.217 -11.679 -5.173 1.00 89.44 121 ARG A N 1
ATOM 906 C CA . ARG A 1 121 ? 9.108 -12.608 -5.892 1.00 89.44 121 ARG A CA 1
ATOM 907 C C . ARG A 1 121 ? 8.404 -13.383 -6.994 1.00 89.44 121 ARG A C 1
ATOM 909 O O . ARG A 1 121 ? 8.977 -13.553 -8.063 1.00 89.44 121 ARG A O 1
ATOM 916 N N . ALA A 1 122 ? 7.171 -13.823 -6.751 1.00 89.94 122 ALA A N 1
ATOM 917 C CA . ALA A 1 122 ? 6.357 -14.478 -7.772 1.00 89.94 122 ALA A CA 1
ATOM 918 C C . ALA A 1 122 ? 6.087 -13.553 -8.973 1.00 89.94 122 ALA A C 1
ATOM 920 O O . ALA A 1 122 ? 6.030 -14.025 -10.102 1.00 89.94 122 ALA A O 1
ATOM 921 N N . ALA A 1 123 ? 6.005 -12.243 -8.733 1.00 87.12 123 ALA A N 1
ATOM 922 C CA . ALA A 1 123 ? 5.881 -11.209 -9.756 1.00 87.12 123 ALA A CA 1
ATOM 923 C C . ALA A 1 123 ? 7.227 -10.794 -10.398 1.00 87.12 123 ALA A C 1
ATOM 925 O O . ALA A 1 123 ? 7.295 -9.788 -11.099 1.00 87.12 123 ALA A O 1
ATOM 926 N N . GLY A 1 124 ? 8.315 -11.534 -10.151 1.00 85.88 124 GLY A N 1
ATOM 927 C CA . GLY A 1 124 ? 9.635 -11.249 -10.725 1.00 85.88 124 GLY A CA 1
ATOM 928 C C . GLY A 1 124 ? 10.425 -10.153 -10.004 1.00 85.88 124 GLY A C 1
ATOM 929 O O . GLY A 1 124 ? 11.375 -9.615 -10.567 1.00 85.88 124 GLY A O 1
ATOM 930 N N . VAL A 1 125 ? 10.052 -9.810 -8.765 1.00 85.44 125 VAL A N 1
ATOM 931 C CA . VAL A 1 125 ? 10.709 -8.766 -7.964 1.00 85.44 125 VAL A CA 1
ATOM 932 C C . VAL A 1 125 ? 11.512 -9.376 -6.819 1.00 85.44 125 VAL A C 1
ATOM 934 O O . VAL A 1 125 ? 10.953 -9.979 -5.905 1.00 85.44 125 VAL A O 1
ATOM 937 N N . ASP A 1 126 ? 12.826 -9.143 -6.800 1.00 80.62 126 ASP A N 1
ATOM 938 C CA . ASP A 1 126 ? 13.742 -9.730 -5.807 1.00 80.62 126 ASP A CA 1
ATOM 939 C C . ASP A 1 126 ? 13.361 -9.419 -4.346 1.00 80.62 126 ASP A C 1
ATOM 941 O O . ASP A 1 126 ? 13.553 -10.239 -3.435 1.00 80.62 126 ASP A O 1
ATOM 945 N N . SER A 1 127 ? 12.827 -8.215 -4.102 1.00 81.25 127 SER A N 1
ATOM 946 C CA . SER A 1 127 ? 12.447 -7.745 -2.771 1.00 81.25 127 SER A CA 1
ATOM 947 C C . SER A 1 127 ? 11.394 -6.638 -2.800 1.00 81.25 127 SER A C 1
ATOM 949 O O . SER A 1 127 ? 11.457 -5.715 -3.608 1.00 81.25 127 SER A O 1
ATOM 951 N N . VAL A 1 128 ? 10.498 -6.642 -1.809 1.00 80.19 128 VAL A N 1
ATOM 952 C CA . VAL A 1 128 ? 9.508 -5.570 -1.582 1.00 80.19 128 VAL A CA 1
ATOM 953 C C . VAL A 1 128 ? 10.181 -4.209 -1.334 1.00 80.19 128 VAL A C 1
ATOM 955 O O . VAL A 1 128 ? 9.594 -3.155 -1.569 1.00 80.19 128 VAL A O 1
ATOM 958 N N . HIS A 1 129 ? 11.444 -4.195 -0.898 1.00 77.69 129 HIS A N 1
ATOM 959 C CA . HIS A 1 129 ? 12.200 -2.954 -0.732 1.00 77.69 129 HIS A CA 1
ATOM 960 C C . HIS A 1 129 ? 12.482 -2.224 -2.054 1.00 77.69 129 HIS A C 1
ATOM 962 O O . HIS A 1 129 ? 12.715 -1.013 -2.023 1.00 77.69 129 HIS A O 1
ATOM 968 N N . VAL A 1 130 ? 12.422 -2.910 -3.202 1.00 76.88 130 VAL A N 1
ATOM 969 C CA . VAL A 1 130 ? 12.673 -2.305 -4.519 1.00 76.88 130 VAL A CA 1
ATOM 970 C C . VAL A 1 130 ? 11.636 -1.223 -4.837 1.00 76.88 130 VAL A C 1
ATOM 972 O O . VAL A 1 130 ? 12.010 -0.142 -5.300 1.00 76.88 130 VAL A O 1
ATOM 975 N N . PHE A 1 131 ? 10.371 -1.441 -4.462 1.00 76.19 131 PHE A N 1
ATOM 976 C CA . PHE A 1 131 ? 9.284 -0.466 -4.629 1.00 76.19 131 PHE A CA 1
ATOM 977 C C . PHE A 1 131 ? 9.556 0.859 -3.911 1.00 76.19 131 PHE A C 1
ATOM 979 O O . PHE A 1 131 ? 9.210 1.925 -4.408 1.00 76.19 131 PHE A O 1
ATOM 986 N N . ARG A 1 132 ? 10.267 0.815 -2.775 1.00 73.19 132 ARG A N 1
ATOM 987 C CA . ARG A 1 132 ? 10.686 2.026 -2.067 1.00 73.19 132 ARG A CA 1
ATOM 988 C C . ARG A 1 132 ? 11.767 2.758 -2.854 1.00 73.19 132 ARG A C 1
ATOM 990 O O . ARG A 1 132 ? 11.649 3.950 -3.116 1.00 73.19 132 ARG A O 1
ATOM 997 N N . SER A 1 133 ? 12.839 2.069 -3.243 1.00 63.16 133 SER A N 1
ATOM 998 C CA . SER A 1 133 ? 14.046 2.698 -3.809 1.00 63.16 133 SER A CA 1
ATOM 999 C C . SER A 1 133 ? 13.827 3.585 -5.050 1.00 63.16 133 SER A C 1
ATOM 1001 O O . SER A 1 133 ? 14.673 4.434 -5.332 1.00 63.16 133 SER A O 1
ATOM 1003 N N . TRP A 1 134 ? 12.677 3.476 -5.719 1.00 59.97 134 TRP A N 1
ATOM 1004 C CA . TRP A 1 134 ? 12.285 4.317 -6.850 1.00 59.97 134 TRP A CA 1
ATOM 1005 C C . TRP A 1 134 ? 11.973 5.778 -6.513 1.00 59.97 134 TRP A C 1
ATOM 1007 O O . TRP A 1 134 ? 12.447 6.672 -7.214 1.00 59.97 134 TRP A O 1
ATOM 1017 N N . GLY A 1 135 ? 11.294 6.055 -5.394 1.00 51.91 135 GLY A N 1
ATOM 1018 C CA . GLY A 1 135 ? 10.920 7.429 -5.011 1.00 51.91 135 GLY A CA 1
ATOM 1019 C C . GLY A 1 135 ? 12.112 8.379 -4.799 1.00 51.91 135 GLY A C 1
ATOM 1020 O O . GLY A 1 135 ? 11.955 9.596 -4.834 1.00 51.91 135 GLY A O 1
ATOM 1021 N N . LYS A 1 136 ? 13.329 7.839 -4.625 1.00 51.19 136 LYS A N 1
ATOM 1022 C CA . LYS A 1 136 ? 14.568 8.624 -4.483 1.00 51.19 136 LYS A CA 1
ATOM 1023 C C . LYS A 1 136 ? 15.215 9.030 -5.814 1.00 51.19 136 LYS A C 1
ATOM 1025 O O . LYS A 1 136 ? 16.040 9.937 -5.806 1.00 51.19 136 LYS A O 1
ATOM 1030 N N . ARG A 1 137 ? 14.895 8.370 -6.935 1.00 50.56 137 ARG A N 1
ATOM 1031 C CA . ARG A 1 137 ? 15.592 8.563 -8.226 1.00 50.56 137 ARG A CA 1
ATOM 1032 C C . ARG A 1 137 ? 14.947 9.606 -9.148 1.00 50.56 137 ARG A C 1
ATOM 1034 O O . ARG A 1 137 ? 15.631 10.091 -10.039 1.00 50.56 137 ARG A O 1
ATOM 1041 N N . HIS A 1 138 ? 13.697 10.004 -8.896 1.00 46.75 138 HIS A N 1
ATOM 1042 C CA . HIS A 1 138 ? 12.950 10.953 -9.742 1.00 46.75 138 HIS A CA 1
ATOM 1043 C C . HIS A 1 138 ? 12.818 12.375 -9.171 1.00 46.75 138 HIS A C 1
ATOM 1045 O O . HIS A 1 138 ? 12.206 13.233 -9.801 1.00 46.75 138 HIS A O 1
ATOM 1051 N N . GLN A 1 139 ? 13.455 12.685 -8.035 1.00 48.19 139 GLN A N 1
ATOM 1052 C CA . GLN A 1 139 ? 13.688 14.082 -7.660 1.00 48.19 139 GLN A CA 1
ATOM 1053 C C . GLN A 1 139 ? 14.909 14.606 -8.414 1.00 48.19 139 GLN A C 1
ATOM 1055 O O . GLN A 1 139 ? 16.021 14.689 -7.888 1.00 48.19 139 GLN A O 1
ATOM 1060 N N . GLY A 1 140 ? 14.678 14.970 -9.675 1.00 40.12 140 GLY A N 1
ATOM 1061 C CA . GLY A 1 140 ? 15.505 15.959 -10.341 1.00 40.12 140 GLY A CA 1
ATOM 1062 C C . GLY A 1 140 ? 15.587 17.184 -9.437 1.00 40.12 140 GLY A C 1
ATOM 1063 O O . GLY A 1 140 ? 14.581 17.813 -9.115 1.00 40.12 140 GLY A O 1
ATOM 1064 N N . ARG A 1 141 ? 16.797 17.481 -8.971 1.00 38.56 141 ARG A N 1
ATOM 1065 C CA . ARG A 1 141 ? 17.139 18.752 -8.337 1.00 38.56 141 ARG A CA 1
ATOM 1066 C C . ARG A 1 141 ? 16.568 19.868 -9.230 1.00 38.56 141 ARG A C 1
ATOM 1068 O O . ARG A 1 141 ? 16.943 19.890 -10.403 1.00 38.56 141 ARG A O 1
ATOM 1075 N N . PRO A 1 142 ? 15.688 20.766 -8.748 1.00 44.88 142 PRO A N 1
ATOM 1076 C CA . PRO A 1 142 ? 15.331 21.929 -9.548 1.00 44.88 142 PRO A CA 1
ATOM 1077 C C . PRO A 1 142 ? 16.629 22.681 -9.885 1.00 44.88 142 PRO A C 1
ATOM 1079 O O . PRO A 1 142 ? 17.516 22.753 -9.018 1.00 44.88 142 PRO A O 1
ATOM 1082 N N . PRO A 1 143 ? 16.799 23.186 -11.122 1.00 41.84 143 PRO A N 1
ATOM 1083 C CA . PRO A 1 143 ? 17.946 24.021 -11.444 1.00 41.84 143 PRO A CA 1
ATOM 1084 C C . PRO A 1 143 ? 17.964 25.178 -10.444 1.00 41.84 143 PRO A C 1
ATOM 1086 O O . PRO A 1 143 ? 16.959 25.863 -10.253 1.00 41.84 143 PRO A O 1
ATOM 1089 N N . ARG A 1 144 ? 19.081 25.329 -9.723 1.00 49.06 144 ARG A N 1
ATOM 1090 C CA . ARG A 1 144 ? 19.277 26.512 -8.884 1.00 49.06 144 ARG A CA 1
ATOM 1091 C C . ARG A 1 144 ? 19.407 27.722 -9.821 1.00 49.06 144 ARG A C 1
ATOM 1093 O O . ARG A 1 144 ? 20.061 27.556 -10.853 1.00 49.06 144 ARG A O 1
ATOM 1100 N N . PRO A 1 145 ? 18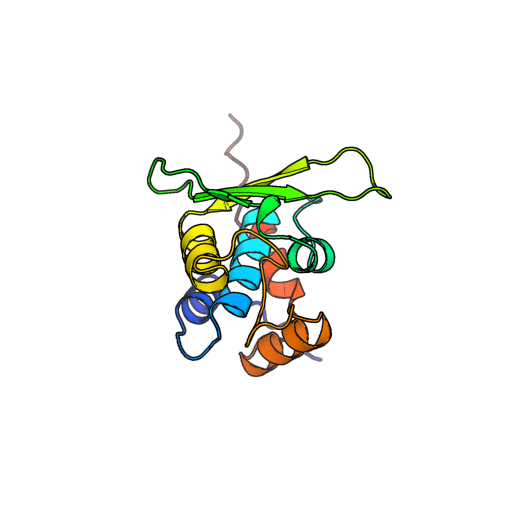.783 28.867 -9.495 1.00 59.78 145 PRO A N 1
ATOM 1101 C CA . PRO A 1 145 ? 19.025 30.112 -10.214 1.00 59.78 145 PRO A CA 1
ATOM 1102 C C . PRO A 1 145 ? 20.492 30.542 -10.101 1.00 59.78 145 PRO A C 1
ATOM 1104 O O . PRO A 1 145 ? 21.142 30.176 -9.089 1.00 59.78 145 PRO A O 1
#

Mean predicted aligned error: 7.83 Å

Solvent-accessible surface area (backbone atoms only — not comparable to full-atom values): 8376 Å² total; per-residue (Å²): 133,84,76,80,82,72,80,49,72,66,57,49,52,51,55,61,64,38,80,91,50,57,47,29,60,35,22,53,45,41,49,24,30,70,30,25,64,69,89,77,32,60,45,72,71,56,60,59,64,29,32,35,80,33,51,47,77,44,96,61,65,91,65,46,15,28,35,35,50,46,81,41,90,92,77,53,80,67,46,74,43,74,30,41,32,69,34,35,53,27,38,46,68,40,40,59,90,56,77,63,55,61,33,38,36,57,97,91,37,65,55,45,74,63,56,52,43,50,50,32,42,75,74,74,32,96,46,62,65,56,42,30,64,52,32,64,73,73,68,71,74,73,83,77,133

Radius of gyration: 15.28 Å; Cα contacts (8 Å, |Δi|>4): 210; chains: 1; bounding box: 45×45×36 Å

Foldseek 3Di:
DDDQPQQDPVLLVVVLPDPVQQLLLSLLLQQLQQFLQPVPGDDSVQLLPFKLVQWAADDDPQFFGTKGWGDDPPPDDIDITTHTNSSNVSLCVQCPPDPTDTSGDDPPHRQDPVNSQVSCVVSVHNGSCSSSVNSHPPPDPDPDD

Nearest PDB structures (foldseek):
  5crx-assembly1_B-2  TM=6.703E-01  e=4.690E-03  Punavirus P1
  5u91-assembly1_F  TM=6.750E-01  e=2.520E-02  synthetic construct
  1pvr-assembly1_A  TM=6.521E-01  e=2.118E-02  Punavirus P1
  1ma7-assembly1_B-2  TM=5.714E-01  e=2.378E-02  Punavirus P1
  1pvp-assembly1_A-2  TM=4.980E-01  e=2.830E-02  Punavirus P1

Secondary structure (DSSP, 8-state):
--------HHHHHHHHH-TTS-HHHHHHHHHHHHTGGGSSPPPHHHHHH-BGGGEEE---STTEEEEEEE--TTTSS-EEEEEEHHHHHHHHHHHTT--SSBSSEETTEEPPHHHHHHHHHHTT-S-THHHHHGGGTS-PPPPP-